Protein AF-A0A0F9MK31-F1 (afdb_monomer)

Secondary structure (DSSP, 8-state):
---EE-TTT--EE---EEETTT--EE-GGG-EEEEEEEEEETTT----EE-SSSS-EETTT----EEEEEEEEEE-TTT--S-EEEHHHHHHHHHHHHHHHHHHHHHHHHHHHHHHHHHHHHHHHHHHHTSSSS-----HHHHHHHHHHHHHHHHHHHHHHHHHHHHHHHH--

Foldseek 3Di:
DFFDQFPQVRDRHDWWKAAPPPGHTGRPVLWDKDKDKAKAAPPPRDSQWDPPDPQIAHPPPRDRHIDIDIDIQTADNPPRHSRMDTPVVVVVVVVVVVVVVVVVVCVVVVVLVVVVVVLVVVVVVQVVCCDDDHNDPPDPPVVVVSVVVVVVSVVVVVVVVVVVVVVVVVVVD

Mean predicted aligned error: 11.86 Å

Nearest PDB structures (foldseek):
  9cpc-assembly1_3T  TM=4.380E-01  e=9.476E+00  Sus scrofa

pLDDT: mean 84.57, std 8.42, range [45.06, 95.88]

Sequence (173 aa):
MSDQVCRFCQRYVKLSYYCEECGTTCCSDCLHEKKVELYTCQECDSKNIDTSSSKKVCNECGNETLVKRTQHLKICPKCGSPKILNIYEKKEDLEREFLELIKKSRLFVNPLREVLGKLLFLRKKIKKAREPPIKCFHYPKMESDILALFKLLIYVQNTLVDKINAHFHQLIL

Solvent-accessible surface area (backbone atoms only — not comparable to full-atom values): 9976 Å² total; per-residue (Å²): 133,80,66,39,69,25,83,83,78,69,42,78,36,67,72,42,34,35,22,75,84,77,72,49,59,32,28,72,86,60,53,38,75,43,82,43,82,41,60,26,27,68,87,76,65,46,67,58,58,45,69,90,50,102,61,54,31,25,75,85,78,68,45,64,58,66,42,82,44,80,43,80,38,53,24,32,73,86,80,63,42,65,58,45,40,48,47,65,60,54,47,54,51,52,52,50,51,50,53,51,51,52,52,54,50,47,67,63,47,49,61,56,53,50,53,52,51,52,53,53,51,49,52,50,52,52,54,58,41,52,40,78,92,66,61,62,74,82,59,73,64,60,54,55,52,51,53,48,50,53,52,51,52,54,50,53,51,53,53,49,54,52,52,51,51,53,53,52,57,61,73,77,107

Radius of gyration: 30.93 Å; Cα contacts (8 Å, |Δi|>4): 190; chains: 1; bounding box: 57×53×76 Å

Organism: NCBI:txid412755

Structure (mmCIF, N/CA/C/O backbone):
data_AF-A0A0F9MK31-F1
#
_entry.id   AF-A0A0F9MK31-F1
#
loop_
_atom_site.group_PDB
_atom_site.id
_atom_site.type_symbol
_atom_site.label_atom_id
_atom_site.label_alt_id
_atom_site.label_comp_id
_atom_site.label_asym_id
_atom_site.label_entity_id
_atom_site.label_seq_id
_atom_site.pdbx_PDB_ins_code
_atom_site.Cartn_x
_atom_site.Cartn_y
_atom_site.Cartn_z
_atom_site.occupancy
_atom_site.B_iso_or_equiv
_atom_site.auth_seq_id
_atom_site.auth_comp_id
_atom_site.auth_asym_id
_atom_site.auth_atom_id
_atom_site.pdbx_PDB_model_num
ATOM 1 N N . MET A 1 1 ? -3.023 21.933 15.400 1.00 53.69 1 MET A N 1
ATOM 2 C CA . MET A 1 1 ? -4.267 21.286 14.929 1.00 53.69 1 MET A CA 1
ATOM 3 C C . MET A 1 1 ? -5.411 22.074 15.521 1.00 53.69 1 MET A C 1
ATOM 5 O O . MET A 1 1 ? -5.377 22.302 16.721 1.00 53.69 1 MET A O 1
ATOM 9 N N . SER A 1 2 ? -6.321 22.567 14.685 1.00 62.88 2 SER A N 1
ATOM 10 C CA . SER A 1 2 ? -7.509 23.291 15.127 1.00 62.88 2 SER A CA 1
ATOM 11 C C . SER A 1 2 ? -8.455 22.340 15.854 1.00 62.88 2 SER A C 1
ATOM 13 O O . SER A 1 2 ? -8.642 21.200 15.422 1.00 62.88 2 SER A O 1
ATOM 15 N N . ASP A 1 3 ? -9.031 22.807 16.955 1.00 78.12 3 ASP A N 1
ATOM 16 C CA . ASP A 1 3 ? -10.126 22.107 17.609 1.00 78.12 3 ASP A CA 1
ATOM 17 C C . ASP A 1 3 ? -11.291 21.948 16.621 1.00 78.12 3 ASP A C 1
ATOM 19 O O . ASP A 1 3 ? -11.513 22.793 15.745 1.00 78.12 3 ASP A O 1
ATOM 23 N N . GLN A 1 4 ? -11.994 20.822 16.718 1.00 84.69 4 GLN A N 1
ATOM 24 C CA . GLN A 1 4 ? -13.141 20.499 15.877 1.00 84.69 4 GLN A CA 1
ATOM 25 C C . GLN A 1 4 ? -14.325 20.117 16.760 1.00 84.69 4 GLN A C 1
ATOM 27 O O . GLN A 1 4 ? -14.170 19.685 17.901 1.00 84.69 4 GLN A O 1
ATOM 32 N N . VAL A 1 5 ? -15.538 20.254 16.232 1.00 88.94 5 VAL A N 1
ATOM 33 C CA . VAL A 1 5 ? -16.729 19.827 16.970 1.00 88.94 5 VAL A CA 1
ATOM 34 C C . VAL A 1 5 ? -16.790 18.300 16.978 1.00 88.94 5 VAL A C 1
ATOM 36 O O . VAL A 1 5 ? -16.938 17.663 15.932 1.00 88.94 5 VAL A O 1
ATOM 39 N N . CYS A 1 6 ? -16.715 17.694 18.162 1.00 91.06 6 CYS A N 1
ATOM 40 C CA . CYS A 1 6 ? -16.994 16.271 18.314 1.00 91.06 6 CYS A CA 1
ATOM 41 C C . CYS A 1 6 ? -18.485 16.018 18.094 1.00 91.06 6 CYS A C 1
ATOM 43 O O . CYS A 1 6 ? -19.327 16.572 18.794 1.00 91.06 6 CYS A O 1
ATOM 45 N N . ARG A 1 7 ? -18.826 15.133 17.152 1.00 88.00 7 ARG A N 1
ATOM 46 C CA . ARG A 1 7 ? -20.228 14.840 16.803 1.00 88.00 7 ARG A CA 1
ATOM 47 C C . ARG A 1 7 ? -21.027 14.175 17.929 1.00 88.00 7 ARG A C 1
ATOM 49 O O . ARG A 1 7 ? -22.249 14.169 17.860 1.00 88.00 7 ARG A O 1
ATOM 56 N N . PHE A 1 8 ? -20.352 13.626 18.939 1.00 91.19 8 PHE A N 1
ATOM 57 C CA . PHE A 1 8 ? -20.985 12.893 20.038 1.00 91.19 8 PHE A CA 1
ATOM 58 C C . PHE A 1 8 ? -21.263 13.776 21.259 1.00 91.19 8 PHE A C 1
ATOM 60 O O . PHE A 1 8 ? -22.367 13.740 21.785 1.00 91.19 8 PHE A O 1
ATOM 67 N N . CYS A 1 9 ? -20.304 14.605 21.691 1.00 92.12 9 CYS A N 1
ATOM 68 C CA . CYS A 1 9 ? -20.510 15.533 22.813 1.00 92.12 9 CYS A CA 1
ATOM 69 C C . CYS A 1 9 ? -20.836 16.969 22.390 1.00 92.12 9 CYS A C 1
ATOM 71 O O . CYS A 1 9 ? -21.094 17.797 23.257 1.00 92.12 9 CYS A O 1
ATOM 73 N N . GLN A 1 10 ? -20.792 17.280 21.089 1.00 91.25 10 GLN A N 1
ATOM 74 C CA . GLN A 1 10 ? -21.028 18.613 20.510 1.00 91.25 10 GLN A CA 1
ATOM 75 C C . GLN A 1 10 ? -20.110 19.719 21.057 1.00 91.25 10 GLN A C 1
ATOM 77 O O . GLN A 1 10 ? -20.375 20.906 20.885 1.00 91.25 10 GLN A O 1
ATOM 82 N N . ARG A 1 11 ? -18.997 19.342 21.695 1.00 91.25 11 ARG A N 1
ATOM 83 C CA . ARG A 1 11 ? -17.995 20.276 22.216 1.00 91.25 11 ARG A CA 1
ATOM 84 C C . ARG A 1 11 ? -16.900 20.516 21.188 1.00 91.25 11 ARG A C 1
ATOM 86 O O . ARG A 1 11 ? -16.575 19.627 20.398 1.00 91.25 11 ARG A O 1
ATOM 93 N N . TYR A 1 12 ? -16.319 21.709 21.242 1.00 90.62 12 TYR A N 1
ATOM 94 C CA . TYR A 1 12 ? -15.118 22.060 20.495 1.00 90.62 12 TYR A CA 1
ATOM 95 C C . TYR A 1 12 ? -13.916 21.423 21.197 1.00 90.62 12 TYR A C 1
ATOM 97 O O . TYR A 1 12 ? -13.536 21.846 22.286 1.00 90.62 12 TYR A O 1
ATOM 105 N N . VAL A 1 13 ? -13.400 20.331 20.636 1.00 91.06 13 VAL A N 1
ATOM 106 C CA . VAL A 1 13 ? -12.355 19.512 21.258 1.00 91.06 13 VAL A CA 1
ATOM 107 C C . VAL A 1 13 ? -11.415 18.936 20.211 1.00 91.06 13 VAL A C 1
ATOM 109 O O . VAL A 1 13 ? -11.733 18.802 19.027 1.00 91.06 13 VAL A O 1
ATOM 112 N N . LYS A 1 14 ? -10.250 18.501 20.672 1.00 89.62 14 LYS A N 1
ATOM 113 C CA . LYS A 1 14 ? -9.337 17.713 19.862 1.00 89.62 14 LYS A CA 1
ATOM 114 C C . LYS A 1 14 ? -9.906 16.310 19.626 1.00 89.62 14 LYS A C 1
ATOM 116 O O . LYS A 1 14 ? -10.149 15.553 20.567 1.00 89.62 14 LYS A O 1
ATOM 121 N N . LEU A 1 15 ? -10.116 15.961 18.360 1.00 91.69 15 LEU A N 1
ATOM 122 C CA . LEU A 1 15 ? -10.482 14.602 17.965 1.00 91.69 15 LEU A CA 1
ATOM 123 C C . LEU A 1 15 ? -9.247 13.706 18.051 1.00 91.69 15 LEU A C 1
ATOM 125 O O . LEU A 1 15 ? -8.183 14.065 17.547 1.00 91.69 15 LEU A O 1
ATOM 129 N N . SER A 1 16 ? -9.401 12.549 18.691 1.00 92.81 16 SER A N 1
ATOM 130 C CA . SER A 1 16 ? -8.282 11.650 19.002 1.00 92.81 16 SER A CA 1
ATOM 131 C C . SER A 1 16 ? -8.412 10.299 18.316 1.00 92.81 16 SER A C 1
ATOM 133 O O . SER A 1 16 ? -7.402 9.646 18.083 1.00 92.81 16 SER A O 1
ATOM 135 N N . TYR A 1 17 ? -9.634 9.876 17.987 1.00 93.88 17 TYR A N 1
ATOM 136 C CA . TYR A 1 17 ? -9.912 8.525 17.515 1.00 93.88 17 TYR A CA 1
ATOM 137 C C . TYR A 1 17 ? -10.669 8.524 16.190 1.00 93.88 17 TYR A C 1
ATOM 139 O O . TYR A 1 17 ? -11.537 9.370 15.970 1.00 93.88 17 TYR A O 1
ATOM 147 N N . TYR A 1 18 ? -10.355 7.551 15.336 1.00 93.75 18 TYR A N 1
ATOM 148 C CA . TYR A 1 18 ? -10.977 7.293 14.040 1.00 93.75 18 TYR A CA 1
ATOM 149 C C . TYR A 1 18 ? -11.422 5.833 13.955 1.00 93.75 18 TYR A C 1
ATOM 151 O O . TYR A 1 18 ? -10.654 4.924 14.268 1.00 93.75 18 TYR A O 1
ATOM 159 N N . CYS A 1 19 ? -12.667 5.606 13.540 1.00 93.88 19 CYS A N 1
ATOM 160 C CA . CYS A 1 19 ? -13.188 4.268 13.294 1.00 93.88 19 CYS A CA 1
ATOM 161 C C . CYS A 1 19 ? -13.025 3.886 11.824 1.00 93.88 19 CYS A C 1
ATOM 163 O O . CYS A 1 19 ? -13.590 4.543 10.951 1.00 93.88 19 CYS A O 1
ATOM 165 N N . GLU A 1 20 ? -12.326 2.785 11.563 1.00 92.81 20 GLU A N 1
ATOM 166 C CA . GLU A 1 20 ? -12.072 2.308 10.200 1.00 92.81 20 GLU A CA 1
ATOM 167 C C . GLU A 1 20 ? -13.321 1.730 9.524 1.00 92.81 20 GLU A C 1
ATOM 169 O O . GLU A 1 20 ? -13.407 1.750 8.303 1.00 92.81 20 GLU A O 1
ATOM 174 N N . GLU A 1 21 ? -14.310 1.253 10.288 1.00 92.50 21 GLU A N 1
ATOM 175 C CA . GLU A 1 21 ? -15.515 0.641 9.706 1.00 92.50 21 GLU A CA 1
ATOM 176 C C . GLU A 1 21 ? -16.577 1.650 9.278 1.00 92.50 21 GLU A C 1
ATOM 178 O O . GLU A 1 21 ? -17.191 1.485 8.230 1.00 92.50 21 GLU A O 1
ATOM 183 N N . CYS A 1 22 ? -16.830 2.687 10.081 1.00 92.44 22 CYS A N 1
ATOM 184 C CA . CYS A 1 22 ? -17.887 3.663 9.786 1.00 92.44 22 CYS A CA 1
ATOM 185 C C . CYS A 1 22 ? -17.370 5.076 9.480 1.00 92.44 22 CYS A C 1
ATOM 187 O O . CYS A 1 22 ? -18.176 5.992 9.292 1.00 92.44 22 CYS A O 1
ATOM 189 N N . GLY A 1 23 ? -16.047 5.268 9.471 1.00 90.62 23 GLY A N 1
ATOM 190 C CA . GLY A 1 23 ? -15.383 6.522 9.113 1.00 90.62 23 GLY A CA 1
ATOM 191 C C . GLY A 1 23 ? -15.589 7.670 10.104 1.00 90.62 23 GLY A C 1
ATOM 192 O O . GLY A 1 23 ? -15.233 8.809 9.811 1.00 90.62 23 GLY A O 1
ATOM 193 N N . THR A 1 24 ? -16.199 7.425 11.268 1.00 92.25 24 THR A N 1
ATOM 194 C CA . THR A 1 24 ? -16.446 8.492 12.245 1.00 92.25 24 THR A CA 1
ATOM 195 C C . THR A 1 24 ? -15.268 8.726 13.166 1.00 92.25 24 THR A C 1
ATOM 197 O O . THR A 1 24 ? -14.593 7.787 13.585 1.00 92.25 24 THR A O 1
ATOM 200 N N . THR A 1 25 ? -15.109 9.981 13.566 1.00 92.81 25 THR A N 1
ATOM 201 C CA . THR A 1 25 ? -14.104 10.429 14.525 1.00 92.81 25 THR A CA 1
ATOM 202 C C . THR A 1 25 ? -14.740 10.857 15.843 1.00 92.81 25 THR A C 1
ATOM 204 O O . THR A 1 25 ? -15.817 11.460 15.847 1.00 92.81 25 THR A O 1
ATOM 207 N N . CYS A 1 26 ? -14.067 10.608 16.964 1.00 93.19 26 CYS A N 1
ATOM 208 C CA . CYS A 1 26 ? -14.506 11.062 18.284 1.00 93.19 26 CYS A CA 1
ATOM 209 C C . CYS A 1 26 ? -13.339 11.584 19.134 1.00 93.19 26 CYS A C 1
ATOM 211 O O . CYS A 1 26 ? -12.164 11.306 18.871 1.00 93.19 26 CYS A O 1
ATOM 213 N N . CYS A 1 27 ? -13.666 12.377 20.155 1.00 93.69 27 CYS A N 1
ATOM 214 C CA . CYS A 1 27 ? -12.712 12.726 21.203 1.00 93.69 27 CYS A CA 1
ATOM 215 C C . CYS A 1 27 ? -12.508 11.551 22.168 1.00 93.69 27 CYS A C 1
ATOM 217 O O . CYS A 1 27 ? -13.236 10.557 22.117 1.00 93.69 27 CYS A O 1
ATOM 219 N N . SER A 1 28 ? -11.518 11.678 23.049 1.00 91.44 28 SER A N 1
ATOM 220 C CA . SER A 1 28 ? -11.214 10.663 24.060 1.00 91.44 28 SER A CA 1
ATOM 221 C C . SER A 1 28 ? -12.380 10.410 25.018 1.00 91.44 28 SER A C 1
ATOM 223 O O . SER A 1 28 ? -12.632 9.262 25.359 1.00 91.44 28 SER A O 1
ATOM 225 N N . ASP A 1 29 ? -13.133 11.450 25.376 1.00 90.81 29 ASP A N 1
ATOM 226 C CA . ASP A 1 29 ? -14.230 11.345 26.350 1.00 90.81 29 ASP A CA 1
ATOM 227 C C . ASP A 1 29 ? -15.462 10.620 25.796 1.00 90.81 29 ASP A C 1
ATOM 229 O O . ASP A 1 29 ? -16.250 10.054 26.545 1.00 90.81 29 ASP A O 1
ATOM 233 N N . CYS A 1 30 ? -15.656 10.648 24.475 1.00 91.62 30 CYS A N 1
ATOM 234 C CA . CYS A 1 30 ? -16.774 9.970 23.815 1.00 91.62 30 CYS A CA 1
ATOM 235 C C . CYS A 1 30 ? -16.432 8.545 23.380 1.00 91.62 30 CYS A C 1
ATOM 237 O O . CYS A 1 30 ? -17.249 7.889 22.735 1.00 91.62 30 CYS A O 1
ATOM 239 N N . LEU A 1 31 ? -15.219 8.080 23.667 1.00 91.56 31 LEU A N 1
ATOM 240 C CA . LEU A 1 31 ? -14.816 6.724 23.359 1.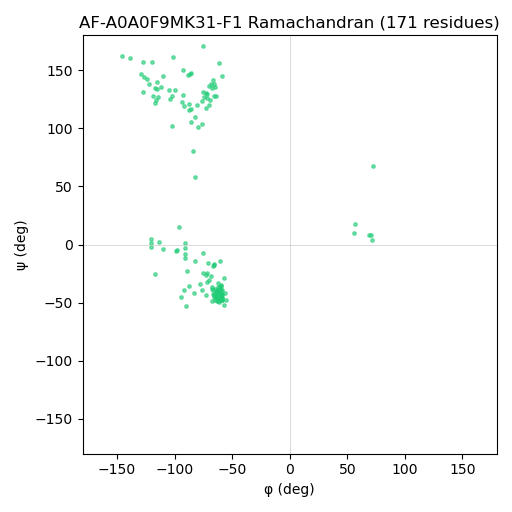00 91.56 31 LEU A CA 1
ATOM 241 C C . LEU A 1 31 ? -15.512 5.758 24.319 1.00 91.56 31 LEU A C 1
ATOM 243 O O . LEU A 1 31 ? -15.485 5.946 25.531 1.00 91.56 31 LEU A O 1
ATOM 247 N N . HIS A 1 32 ? -16.123 4.710 23.778 1.00 91.56 32 HIS A N 1
ATOM 248 C CA . HIS A 1 32 ? -16.708 3.665 24.604 1.00 91.56 32 HIS A CA 1
ATOM 249 C C . HIS A 1 32 ? -15.659 2.593 24.907 1.00 91.56 32 HIS A C 1
ATOM 251 O O . HIS A 1 32 ? -14.824 2.259 24.065 1.00 91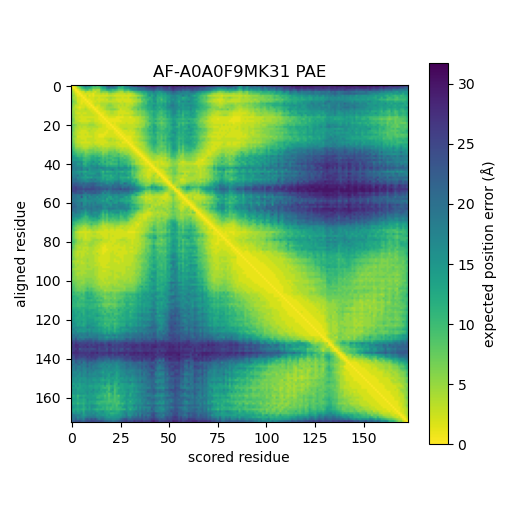.56 32 HIS A O 1
ATOM 257 N N . GLU A 1 33 ? -15.734 2.016 26.102 1.00 88.69 33 GLU A N 1
ATOM 258 C CA . GLU A 1 33 ? -14.914 0.875 26.494 1.00 88.69 33 GLU A CA 1
ATOM 259 C C . GLU A 1 33 ? -15.797 -0.331 26.789 1.00 88.69 33 GLU A C 1
ATOM 261 O O . GLU A 1 33 ? -16.804 -0.238 27.493 1.00 88.69 33 GLU A O 1
ATOM 266 N N . LYS A 1 34 ? -15.397 -1.489 26.273 1.00 86.94 34 LYS A N 1
ATOM 267 C CA . LYS A 1 34 ? -16.019 -2.773 26.568 1.00 86.94 34 LYS A CA 1
ATOM 268 C C . LYS A 1 34 ? -15.012 -3.662 27.277 1.00 86.94 34 LYS A C 1
ATOM 270 O O . LYS A 1 34 ? -13.934 -3.934 26.752 1.00 86.94 34 LYS A O 1
ATOM 275 N N . LYS A 1 35 ? -15.385 -4.151 28.458 1.00 86.81 35 LYS A N 1
ATOM 276 C CA . LYS A 1 35 ? -14.635 -5.203 29.147 1.00 86.81 35 LYS A CA 1
ATOM 277 C C . LYS A 1 35 ? -14.938 -6.532 28.472 1.00 86.81 35 LYS A C 1
ATOM 279 O O . LYS A 1 35 ? -16.100 -6.918 28.356 1.00 86.81 35 LYS A O 1
ATOM 284 N N . VAL A 1 36 ? -13.896 -7.211 28.018 1.00 84.25 36 VAL A N 1
ATOM 285 C CA . VAL A 1 36 ? -13.983 -8.561 27.472 1.00 84.25 36 VAL A CA 1
ATOM 286 C C . VAL A 1 36 ? -13.132 -9.469 28.335 1.00 84.25 36 VAL A C 1
ATOM 288 O O . VAL A 1 36 ? -11.970 -9.185 28.616 1.00 84.25 36 VAL A O 1
ATOM 291 N N . GLU A 1 37 ? -13.742 -10.553 28.785 1.00 84.31 37 GLU A N 1
ATOM 292 C CA . GLU A 1 37 ? -13.062 -11.575 29.559 1.00 84.31 37 GLU A CA 1
ATOM 293 C C . GLU A 1 37 ? -12.450 -12.582 28.589 1.00 84.31 37 GLU A C 1
ATOM 295 O O . GLU A 1 37 ? -13.151 -13.184 27.776 1.00 84.31 37 GLU A O 1
ATOM 300 N N . LEU A 1 38 ? -11.134 -12.739 28.658 1.00 83.81 38 LEU A N 1
ATOM 301 C CA . LEU A 1 38 ? -10.380 -13.678 27.843 1.00 83.81 38 LEU A CA 1
ATOM 302 C C . LEU A 1 38 ? -9.766 -14.737 28.750 1.00 83.81 38 LEU A C 1
ATOM 304 O O . LEU A 1 38 ? -9.269 -14.436 29.836 1.00 83.81 38 LEU A O 1
ATOM 308 N N . TYR A 1 39 ? -9.795 -15.980 28.289 1.00 83.88 39 TYR A N 1
ATOM 309 C CA . TYR A 1 39 ? -9.066 -17.067 28.922 1.00 83.88 39 TYR A CA 1
ATOM 310 C C . TYR A 1 39 ? -7.700 -17.192 28.250 1.00 83.88 39 TYR A C 1
ATOM 312 O O . TYR A 1 39 ? -7.608 -17.247 27.025 1.00 83.88 39 TYR A O 1
ATOM 320 N N . THR A 1 40 ? -6.649 -17.210 29.057 1.00 85.06 40 THR A N 1
ATOM 321 C CA . THR A 1 40 ? -5.263 -17.431 28.629 1.00 85.06 40 THR A CA 1
ATOM 322 C C . THR A 1 40 ? -4.706 -18.630 29.374 1.00 85.06 40 THR A C 1
ATOM 324 O O . THR A 1 40 ? -4.943 -18.761 30.576 1.00 85.06 40 THR A O 1
ATOM 327 N N . CYS A 1 41 ? -3.969 -19.498 28.690 1.00 84.94 41 CYS A N 1
ATOM 328 C CA . CYS A 1 41 ? -3.287 -20.615 29.333 1.00 84.94 41 CYS A CA 1
ATOM 329 C C . CYS A 1 41 ? -2.201 -20.111 30.290 1.00 84.94 41 CYS A C 1
ATOM 331 O O . CYS A 1 41 ? -1.439 -19.220 29.934 1.00 84.94 41 CYS A O 1
ATOM 333 N N . GLN A 1 42 ? -2.117 -20.687 31.489 1.00 84.81 42 GLN A N 1
ATOM 334 C CA . GLN A 1 42 ? -1.140 -20.273 32.497 1.00 84.81 42 GLN A CA 1
ATOM 335 C C . GLN A 1 42 ? 0.306 -20.645 32.128 1.00 84.81 42 GLN A C 1
ATOM 337 O O . GLN A 1 42 ? 1.222 -19.924 32.503 1.00 84.81 42 GLN A O 1
ATOM 342 N N . GLU A 1 43 ? 0.505 -21.737 31.386 1.00 84.19 43 GLU A N 1
ATOM 343 C CA . GLU A 1 43 ? 1.850 -22.242 31.067 1.00 84.19 43 GLU A CA 1
ATOM 344 C C . GLU A 1 43 ? 2.465 -21.627 29.806 1.00 84.19 43 GLU A C 1
ATOM 346 O O . GLU A 1 43 ? 3.674 -21.439 29.737 1.00 84.19 43 GLU A O 1
ATOM 351 N N . CYS A 1 44 ? 1.652 -21.345 28.783 1.00 84.25 44 CYS A N 1
ATOM 352 C CA . CYS A 1 44 ? 2.143 -20.872 27.481 1.00 84.25 44 CYS A CA 1
ATOM 353 C C . CYS A 1 44 ? 1.594 -19.501 27.068 1.00 84.25 44 CYS A C 1
ATOM 355 O O . CYS A 1 44 ? 1.889 -19.039 25.970 1.00 84.25 44 CYS A O 1
ATOM 357 N N . ASP A 1 45 ? 0.763 -18.864 27.905 1.00 81.38 45 ASP A N 1
ATOM 358 C CA . ASP A 1 45 ? 0.086 -17.586 27.627 1.00 81.38 45 ASP A CA 1
ATOM 359 C C . ASP A 1 45 ? -0.772 -17.565 26.338 1.00 81.38 45 ASP A C 1
ATOM 361 O O . ASP A 1 45 ? -1.292 -16.515 25.939 1.00 81.38 45 ASP A O 1
ATOM 365 N N . SER A 1 46 ? -1.003 -18.7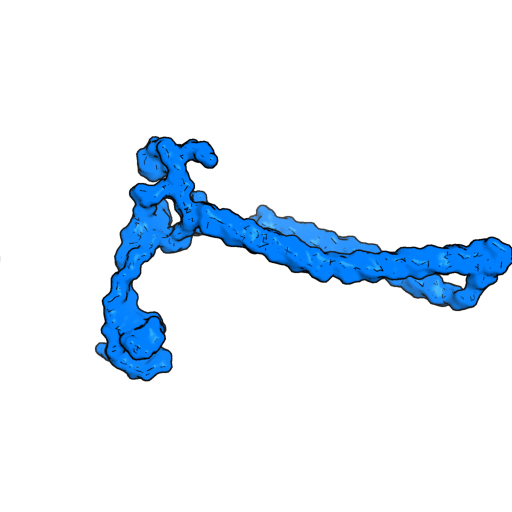23 25.706 1.00 82.62 46 SER A N 1
ATOM 366 C CA . SER A 1 46 ? -1.845 -18.813 24.515 1.00 82.62 46 SER A CA 1
ATOM 367 C C . SER A 1 46 ? -3.306 -18.488 24.831 1.00 82.62 46 SER A C 1
ATOM 369 O O . SER A 1 46 ? -3.859 -18.869 25.868 1.00 82.62 46 SER A O 1
ATOM 371 N N . LYS A 1 47 ? -3.945 -17.782 23.893 1.00 82.06 47 LYS A N 1
ATOM 372 C CA . LYS A 1 47 ? -5.384 -17.462 23.886 1.00 82.06 47 LYS A CA 1
ATOM 373 C C . LYS A 1 47 ? -6.211 -18.513 23.138 1.00 82.06 47 LYS A C 1
ATOM 375 O O . LYS A 1 47 ? -7.431 -18.385 23.061 1.00 82.06 47 LYS A O 1
ATOM 380 N N . ASN A 1 48 ? -5.558 -19.517 22.553 1.00 83.38 48 ASN A N 1
ATOM 381 C CA . ASN A 1 48 ? -6.194 -20.558 21.757 1.00 83.38 48 ASN A CA 1
ATOM 382 C C . ASN A 1 48 ? -6.733 -21.668 22.668 1.00 83.38 48 ASN A C 1
ATOM 384 O O . ASN A 1 48 ? -6.087 -22.693 22.890 1.00 83.38 48 ASN A O 1
ATOM 388 N N . ILE A 1 49 ? -7.901 -21.414 23.254 1.00 82.56 49 ILE A N 1
ATOM 389 C CA . ILE A 1 49 ? -8.539 -22.303 24.224 1.00 82.56 49 ILE A CA 1
ATOM 390 C C . ILE A 1 49 ? -9.697 -23.042 23.559 1.00 82.56 49 ILE A C 1
ATOM 392 O O . ILE A 1 49 ? -10.625 -22.409 23.048 1.00 82.56 49 ILE A O 1
ATOM 396 N N . ASP A 1 50 ? -9.681 -24.372 23.620 1.00 80.69 50 ASP A N 1
ATOM 397 C CA . ASP A 1 50 ? -10.837 -25.179 23.261 1.00 80.69 50 ASP A CA 1
ATOM 398 C C . ASP A 1 50 ? -11.897 -25.093 24.362 1.00 80.69 50 ASP A C 1
ATOM 400 O O . ASP A 1 50 ? -11.635 -25.288 25.551 1.00 80.69 50 ASP A O 1
ATOM 404 N N . THR A 1 51 ? -13.110 -24.751 23.946 1.00 75.62 51 THR A N 1
ATOM 405 C CA . THR A 1 51 ? -14.289 -24.598 24.807 1.00 75.62 51 THR A CA 1
ATOM 406 C C . THR A 1 51 ? -15.425 -25.535 24.40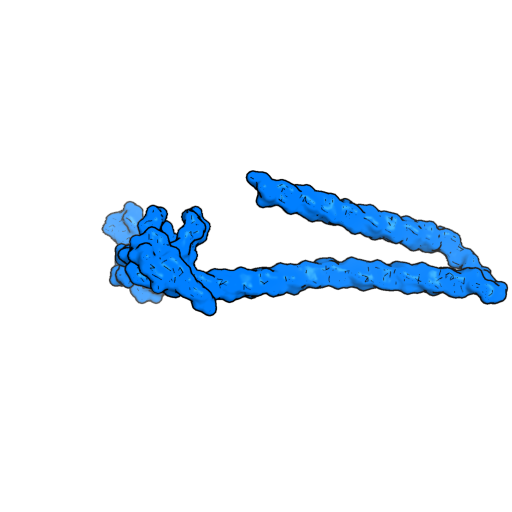2 1.00 75.62 51 THR A C 1
ATOM 408 O O . THR A 1 51 ? -16.507 -25.458 24.978 1.00 75.62 51 THR A O 1
ATOM 411 N N . SER A 1 52 ? -15.191 -26.415 23.421 1.00 72.69 52 SER A N 1
ATOM 412 C CA . SER A 1 52 ? -16.189 -27.344 22.882 1.00 72.69 52 SER A CA 1
ATOM 413 C C . SER A 1 52 ? -16.476 -28.535 23.801 1.00 72.69 52 SER A C 1
ATOM 415 O O . SER A 1 52 ? -17.565 -29.106 23.757 1.00 72.69 52 SER A O 1
ATOM 417 N N . SER A 1 53 ? -15.525 -28.890 24.665 1.00 66.75 53 SER A N 1
ATOM 418 C CA . SER A 1 53 ? -15.637 -29.979 25.633 1.00 66.75 53 SER A CA 1
ATOM 419 C C . SER A 1 53 ? -15.939 -29.456 27.045 1.00 66.75 53 SER A C 1
ATOM 421 O O . SER A 1 53 ? -15.741 -28.284 27.364 1.00 66.75 53 SER A O 1
ATOM 423 N N . SER A 1 54 ? -16.444 -30.327 27.929 1.00 68.06 54 SER A N 1
ATOM 424 C CA . SER A 1 54 ? -16.790 -29.972 29.320 1.00 68.06 54 SER A CA 1
ATOM 425 C C . SER A 1 54 ? -15.596 -29.466 30.142 1.00 68.06 54 SER A C 1
ATOM 427 O O . SER A 1 54 ? -15.779 -28.895 31.217 1.00 68.06 54 SER A O 1
ATOM 429 N N . LYS A 1 55 ? -14.375 -29.675 29.641 1.00 71.94 55 LYS A N 1
ATOM 430 C CA . LYS A 1 55 ? -13.123 -29.169 30.189 1.00 71.94 55 LYS A CA 1
ATOM 431 C C . LYS A 1 55 ? -12.510 -28.186 29.200 1.00 71.94 55 LYS A C 1
ATOM 433 O O . LYS A 1 55 ? -12.321 -28.522 28.040 1.00 71.94 55 LYS A O 1
ATOM 438 N N . LYS A 1 56 ? -12.177 -26.981 29.662 1.00 76.62 56 LYS A N 1
ATOM 439 C CA . LYS A 1 56 ? -11.489 -25.991 28.827 1.00 76.62 56 LYS A CA 1
ATOM 440 C C . LYS A 1 56 ? -9.997 -26.318 28.792 1.00 76.62 56 LYS A C 1
ATOM 442 O O . LYS A 1 56 ? -9.364 -26.328 29.845 1.00 76.62 56 LYS A O 1
ATOM 447 N N . VAL A 1 57 ? -9.451 -26.569 27.607 1.00 83.38 57 VAL A N 1
ATOM 448 C CA . VAL A 1 57 ? -8.062 -27.016 27.414 1.00 83.38 57 VAL A CA 1
ATOM 449 C C . VAL A 1 57 ? -7.341 -26.056 26.471 1.00 83.38 57 VAL A C 1
ATOM 451 O O . VAL A 1 57 ? -7.926 -25.548 25.517 1.00 83.38 57 VAL A O 1
ATOM 454 N N . CYS A 1 58 ? -6.065 -25.776 26.728 1.00 83.50 58 CYS A N 1
ATOM 455 C CA . CYS A 1 58 ? -5.228 -25.041 25.785 1.00 83.50 58 CYS A CA 1
ATOM 456 C C . CYS A 1 58 ? -4.878 -25.911 24.567 1.00 83.50 58 CYS A C 1
ATOM 458 O O . CYS A 1 58 ? -4.284 -26.975 24.727 1.00 83.50 58 CYS A O 1
ATOM 460 N N . ASN A 1 59 ? -5.152 -25.434 23.351 1.00 83.62 59 ASN A N 1
ATOM 461 C CA . ASN A 1 59 ? -4.845 -26.168 22.115 1.00 83.62 59 ASN A CA 1
ATOM 462 C C . ASN A 1 59 ? -3.348 -26.251 21.789 1.00 83.62 59 ASN A C 1
ATOM 464 O O . ASN A 1 59 ? -2.955 -27.051 20.946 1.00 83.62 59 ASN A O 1
ATOM 468 N N . GLU A 1 60 ? -2.512 -25.423 22.418 1.00 83.44 60 GLU A N 1
ATOM 469 C CA . GLU A 1 60 ? -1.071 -25.402 22.138 1.00 83.44 60 GLU A CA 1
ATOM 470 C C . GLU A 1 60 ? -0.267 -26.329 23.049 1.00 83.44 60 GLU A C 1
ATOM 472 O O . GLU A 1 60 ? 0.667 -26.977 22.588 1.00 83.44 60 GLU A O 1
ATOM 477 N N . CYS A 1 61 ? -0.624 -26.415 24.332 1.00 84.00 61 CYS A N 1
ATOM 478 C CA . CYS A 1 61 ? 0.116 -27.222 25.308 1.00 84.00 61 CYS A CA 1
ATOM 479 C C . CYS A 1 61 ? -0.719 -28.324 25.974 1.00 84.00 61 CYS A C 1
ATOM 481 O O . CYS A 1 61 ? -0.193 -29.064 26.800 1.00 84.00 61 CYS A O 1
ATOM 483 N N . GLY A 1 62 ? -2.012 -28.434 25.652 1.00 80.12 62 GLY A N 1
ATOM 484 C CA . GLY A 1 62 ? -2.910 -29.452 26.203 1.00 80.12 62 GLY A CA 1
ATOM 485 C C . GLY A 1 62 ? -3.263 -29.263 27.680 1.00 80.12 62 GLY A C 1
ATOM 486 O O . GLY A 1 62 ? -3.874 -30.149 28.271 1.00 80.12 62 GLY A O 1
ATOM 487 N N . ASN A 1 63 ? -2.879 -28.139 28.294 1.00 82.50 63 ASN A N 1
ATOM 488 C CA . ASN A 1 63 ? -3.056 -27.944 29.728 1.00 82.50 63 ASN A CA 1
ATOM 489 C C . ASN A 1 63 ? -4.444 -27.381 30.086 1.00 82.50 63 ASN A C 1
ATOM 491 O O . ASN A 1 63 ? -5.016 -26.583 29.339 1.00 82.50 63 ASN A O 1
ATOM 495 N N . GLU A 1 64 ? -4.967 -27.780 31.249 1.00 81.12 64 GLU A N 1
ATOM 496 C CA . GLU A 1 64 ? -6.295 -27.390 31.767 1.00 81.12 64 GLU A CA 1
ATOM 497 C C . GLU A 1 64 ? -6.237 -26.120 32.648 1.00 81.12 64 GLU A C 1
ATOM 499 O O . GLU A 1 64 ? -7.265 -25.554 33.023 1.00 81.12 64 GLU A O 1
ATOM 504 N N . THR A 1 65 ? -5.034 -25.638 32.981 1.00 81.62 65 THR A N 1
ATOM 505 C CA . THR A 1 65 ? -4.815 -24.445 33.810 1.00 81.62 65 THR A CA 1
ATOM 506 C C . THR A 1 65 ? -4.982 -23.158 33.001 1.00 81.62 65 THR A C 1
ATOM 508 O O . THR A 1 65 ? -4.098 -22.719 32.257 1.00 81.62 65 THR A O 1
ATOM 511 N N . LEU A 1 66 ? -6.148 -22.527 33.153 1.00 82.81 66 LEU A N 1
ATOM 512 C CA . LEU A 1 66 ? -6.506 -21.286 32.469 1.00 82.81 66 LEU A CA 1
ATOM 513 C C . LEU A 1 66 ? -6.683 -20.135 33.455 1.00 82.81 66 LEU A C 1
ATOM 515 O O . LEU A 1 66 ? -7.413 -20.240 34.440 1.00 82.81 66 LEU A O 1
ATOM 519 N N . VAL A 1 67 ? -6.089 -18.993 33.127 1.00 84.56 67 VAL A N 1
ATOM 520 C CA . VAL A 1 67 ? -6.273 -17.734 33.845 1.00 84.56 67 VAL A CA 1
ATOM 521 C C . VAL A 1 67 ? -7.273 -16.874 33.087 1.00 84.56 67 VAL A C 1
ATOM 523 O O . VAL A 1 67 ? -7.173 -16.685 31.874 1.00 84.56 67 VAL A O 1
ATOM 526 N N . LYS A 1 68 ? -8.238 -16.320 33.816 1.00 83.31 68 LYS A N 1
ATOM 527 C CA . LYS A 1 68 ? -9.185 -15.343 33.285 1.00 83.31 68 LYS A CA 1
ATOM 528 C C . LYS A 1 68 ? -8.565 -13.949 33.378 1.00 83.31 68 LYS A C 1
ATOM 530 O O . LYS A 1 68 ? -8.304 -13.468 34.478 1.00 83.31 68 LYS A O 1
ATOM 535 N N . ARG A 1 69 ? -8.330 -13.296 32.240 1.00 83.31 69 ARG A N 1
ATOM 536 C CA . ARG A 1 69 ? -7.847 -11.911 32.166 1.00 83.31 69 ARG A CA 1
ATOM 537 C C . ARG A 1 69 ? -8.938 -11.007 31.601 1.00 83.31 69 ARG A C 1
ATOM 539 O O . ARG A 1 69 ? -9.581 -11.334 30.605 1.00 83.31 69 ARG A O 1
ATOM 546 N N . THR A 1 70 ? -9.129 -9.850 32.223 1.00 83.25 70 THR A N 1
ATOM 547 C CA . THR A 1 70 ? -10.056 -8.825 31.731 1.00 83.25 70 THR A CA 1
ATOM 548 C C . THR A 1 70 ? -9.299 -7.863 30.828 1.00 83.25 70 THR A C 1
ATOM 550 O O . THR A 1 70 ? -8.364 -7.201 31.273 1.00 83.25 70 THR A O 1
ATOM 553 N N . GLN A 1 71 ? -9.701 -7.770 29.562 1.00 83.94 71 GLN A N 1
ATOM 554 C CA . GLN A 1 71 ? -9.166 -6.802 28.612 1.00 83.94 71 GLN A CA 1
ATOM 555 C C . GLN A 1 71 ? -10.176 -5.676 28.387 1.00 83.94 71 GLN A C 1
ATOM 557 O O . GLN A 1 71 ? -11.360 -5.919 28.157 1.00 83.94 71 GLN A O 1
ATOM 562 N N . HIS A 1 72 ? -9.699 -4.434 28.433 1.00 84.19 72 HIS A N 1
ATOM 563 C CA . HIS A 1 72 ? -10.474 -3.265 28.033 1.00 84.19 72 HIS A CA 1
ATOM 564 C C . HIS A 1 72 ? -10.291 -3.040 26.534 1.00 84.19 72 HIS A C 1
ATOM 566 O O . HIS A 1 72 ? -9.180 -2.782 26.070 1.00 84.19 72 HIS A O 1
ATOM 572 N N . LEU A 1 73 ? -11.373 -3.168 25.771 1.00 87.62 73 LEU A N 1
ATOM 573 C CA . LEU A 1 73 ? -11.393 -2.868 24.347 1.00 87.62 73 LEU A CA 1
ATOM 574 C C . LEU A 1 73 ? -12.045 -1.512 24.117 1.00 87.62 73 LEU A C 1
ATOM 576 O O . LEU A 1 73 ? -13.169 -1.269 24.557 1.00 87.62 73 LEU A O 1
ATOM 580 N N . LYS A 1 74 ? -11.346 -0.655 23.380 1.00 89.75 74 LYS A N 1
ATOM 581 C CA . LYS A 1 74 ? -11.899 0.588 22.850 1.00 89.75 74 LYS A CA 1
ATOM 582 C C . LYS A 1 74 ? -12.872 0.234 21.730 1.00 89.75 74 LYS A C 1
ATOM 584 O O . LYS A 1 74 ? -12.528 -0.546 20.844 1.00 89.75 74 LYS A O 1
ATOM 589 N N . ILE A 1 75 ? -14.080 0.780 21.776 1.00 92.94 75 ILE A N 1
ATOM 590 C CA . ILE A 1 75 ? -15.126 0.529 20.785 1.00 92.94 75 ILE A CA 1
ATOM 591 C C . ILE A 1 75 ? -15.710 1.840 20.264 1.00 92.94 75 ILE A C 1
ATOM 593 O O . ILE A 1 75 ? -15.800 2.848 20.968 1.00 92.94 75 ILE A O 1
ATOM 597 N N . CYS A 1 76 ? -16.105 1.829 18.994 1.00 92.19 76 CYS A N 1
ATOM 598 C CA . CYS A 1 76 ? -16.712 2.980 18.350 1.00 92.19 76 CYS A CA 1
ATOM 599 C C . CYS A 1 76 ? -18.076 3.301 18.987 1.00 92.19 76 CYS A C 1
ATOM 601 O O . CYS A 1 76 ? -18.945 2.426 19.012 1.00 92.19 76 CYS A O 1
ATOM 603 N N . PRO A 1 77 ? -18.328 4.553 19.411 1.00 91.88 77 PRO A N 1
ATOM 604 C CA . PRO A 1 77 ? -19.616 4.943 19.988 1.00 91.88 77 PRO A CA 1
ATOM 605 C C . PRO A 1 77 ? -20.784 4.900 18.987 1.00 91.88 77 PRO A C 1
ATOM 607 O O . PRO A 1 77 ? -21.935 4.859 19.405 1.00 91.88 77 PRO A O 1
ATOM 610 N N . LYS A 1 78 ? -20.514 4.894 17.671 1.00 92.25 78 LYS A N 1
ATOM 611 C CA . LYS A 1 78 ? -21.551 4.835 16.626 1.00 92.25 78 LYS A CA 1
ATOM 612 C C . LYS A 1 78 ? -21.923 3.411 16.213 1.00 92.25 78 LYS A C 1
ATOM 614 O O . LYS A 1 78 ? -23.104 3.095 16.165 1.00 92.25 78 LYS A O 1
ATOM 619 N N . CYS A 1 79 ? -20.944 2.579 15.852 1.00 91.88 79 CYS A N 1
ATOM 620 C CA . CYS A 1 79 ? -21.198 1.235 15.309 1.00 91.88 79 CYS A CA 1
ATOM 621 C C . CYS A 1 79 ? -20.816 0.087 16.255 1.00 91.88 79 CYS A C 1
ATOM 623 O O . CYS A 1 79 ? -21.012 -1.070 15.902 1.00 91.88 79 CYS A O 1
ATOM 625 N N . GLY A 1 80 ? -20.237 0.370 17.428 1.00 89.56 80 GLY A N 1
ATOM 626 C CA . GLY A 1 80 ? -19.785 -0.657 18.377 1.00 89.56 80 GLY A CA 1
ATOM 627 C C . GLY A 1 80 ? -18.542 -1.439 17.937 1.00 89.56 80 GLY A C 1
ATOM 628 O O . GLY A 1 80 ? -18.128 -2.365 18.633 1.00 89.56 80 GLY A O 1
ATOM 629 N N . SER A 1 81 ? -17.937 -1.075 16.803 1.00 91.19 81 SER A N 1
ATOM 630 C CA . SER A 1 81 ? -16.763 -1.755 16.258 1.00 91.19 81 SER A CA 1
ATOM 631 C C . SER A 1 81 ? -15.528 -1.605 17.149 1.00 91.19 81 SER A C 1
ATOM 633 O O . SER A 1 81 ? -15.251 -0.487 17.594 1.00 91.19 81 SER A O 1
ATOM 635 N N . PRO A 1 82 ? -14.727 -2.670 17.346 1.00 90.25 82 PRO A N 1
ATOM 636 C CA . PRO A 1 82 ? -13.421 -2.573 17.993 1.00 90.25 82 PRO A CA 1
ATOM 637 C C . PRO A 1 82 ? -12.342 -1.965 17.079 1.00 90.25 82 PRO A C 1
ATOM 639 O O . PRO A 1 82 ? -11.240 -1.692 17.546 1.00 90.25 82 PRO A O 1
ATOM 642 N N . LYS A 1 83 ? -12.628 -1.731 15.787 1.00 91.38 83 LYS A N 1
ATOM 643 C CA . LYS A 1 83 ? -11.692 -1.111 14.831 1.00 91.38 83 LYS A CA 1
ATOM 644 C C . LYS A 1 83 ? -11.700 0.413 14.952 1.00 91.38 83 LYS A C 1
ATOM 646 O O . LYS A 1 83 ? -12.047 1.137 14.014 1.00 91.38 83 LYS A O 1
ATOM 651 N N . ILE A 1 84 ? -11.395 0.900 16.148 1.00 92.88 84 ILE A N 1
ATOM 652 C CA . ILE A 1 84 ? -11.219 2.320 16.438 1.00 92.88 84 ILE A CA 1
ATOM 653 C C . ILE A 1 84 ? -9.783 2.563 16.895 1.00 92.88 84 ILE A C 1
ATOM 655 O O . ILE A 1 84 ? -9.309 1.970 17.861 1.00 92.88 84 ILE A O 1
ATOM 659 N N . LEU A 1 85 ? -9.083 3.424 16.166 1.00 93.44 85 LEU A N 1
ATOM 660 C CA . LEU A 1 85 ? -7.651 3.664 16.312 1.00 93.44 85 LEU A CA 1
ATOM 661 C C . LEU A 1 85 ? -7.396 5.118 16.674 1.00 93.44 85 LEU A C 1
ATOM 663 O O . LEU A 1 85 ? -8.221 5.993 16.396 1.00 93.44 85 LEU A O 1
ATOM 667 N N . ASN A 1 86 ? -6.246 5.389 17.284 1.00 93.56 86 ASN A N 1
ATOM 668 C CA . ASN A 1 86 ? -5.807 6.760 17.470 1.00 93.56 86 ASN A CA 1
ATOM 669 C C . ASN A 1 86 ? -5.480 7.378 16.099 1.00 93.56 86 ASN A C 1
ATOM 671 O O . ASN A 1 86 ? -4.805 6.765 15.274 1.00 93.56 86 ASN A O 1
ATOM 675 N N . ILE A 1 87 ? -5.947 8.602 15.855 1.00 93.12 87 ILE A N 1
ATOM 676 C CA . ILE A 1 87 ? -5.705 9.324 14.599 1.00 93.12 87 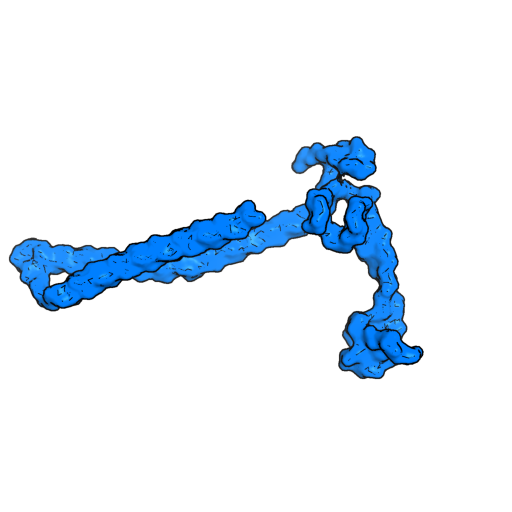ILE A CA 1
ATOM 677 C C . ILE A 1 87 ? -4.204 9.526 14.362 1.00 93.12 87 ILE A C 1
ATOM 679 O O . ILE A 1 87 ? -3.757 9.461 13.221 1.00 93.12 87 ILE A O 1
ATOM 683 N N . TYR A 1 88 ? -3.424 9.758 15.420 1.00 90.62 88 TYR A N 1
ATOM 684 C CA . TYR A 1 88 ? -1.976 9.929 15.318 1.00 90.62 88 TYR A CA 1
ATOM 685 C C . TYR A 1 88 ? -1.276 8.644 14.896 1.00 90.62 88 TYR A C 1
ATOM 687 O O . TYR A 1 88 ? -0.518 8.672 13.935 1.00 90.62 88 TYR A O 1
ATOM 695 N N . GLU A 1 89 ? -1.595 7.527 15.551 1.00 90.12 89 GLU A N 1
ATOM 696 C CA . GLU A 1 89 ? -1.053 6.209 15.198 1.00 90.12 89 GLU A CA 1
ATOM 697 C C . GLU A 1 89 ? -1.406 5.864 13.750 1.00 90.12 89 GLU A C 1
ATOM 699 O O . GLU A 1 89 ? -0.528 5.562 12.947 1.00 90.12 89 GLU A O 1
ATOM 704 N N . LYS A 1 90 ? -2.679 6.041 13.363 1.00 91.88 90 LYS A N 1
ATOM 705 C CA . LYS A 1 90 ? -3.110 5.777 11.988 1.00 91.88 90 LYS A CA 1
ATOM 706 C C . LYS A 1 90 ? -2.383 6.660 10.976 1.00 91.88 90 LYS A C 1
ATOM 708 O O . LYS A 1 90 ? -2.074 6.205 9.878 1.00 91.88 90 LYS A O 1
ATOM 713 N N . LYS A 1 91 ? -2.124 7.922 11.320 1.00 92.44 91 LYS A N 1
ATOM 714 C CA . LYS A 1 91 ? -1.373 8.838 10.463 1.00 92.44 91 LYS A CA 1
ATOM 715 C C . LYS A 1 91 ? 0.074 8.371 10.291 1.00 92.44 91 LYS A C 1
ATOM 717 O O . LYS A 1 91 ? 0.543 8.329 9.159 1.00 92.44 91 LYS A O 1
ATOM 722 N N . GLU A 1 92 ? 0.758 8.018 11.374 1.00 94.06 92 GLU A N 1
ATOM 723 C CA . GLU A 1 92 ? 2.137 7.517 11.321 1.00 94.06 92 GLU A CA 1
ATOM 724 C C . GLU A 1 92 ? 2.244 6.215 10.518 1.00 94.06 92 GLU A C 1
ATOM 726 O O . GLU A 1 92 ? 3.164 6.057 9.711 1.00 94.06 92 GLU A O 1
ATOM 731 N N . ASP A 1 93 ? 1.280 5.309 10.681 1.00 93.69 93 ASP A N 1
ATOM 732 C CA . ASP A 1 93 ? 1.218 4.065 9.915 1.00 93.69 93 ASP A CA 1
ATOM 733 C C . ASP A 1 93 ? 1.028 4.336 8.419 1.00 93.69 93 ASP A C 1
ATOM 735 O O . ASP A 1 93 ? 1.776 3.805 7.597 1.00 93.69 93 ASP A O 1
ATOM 739 N N . LEU A 1 94 ? 0.099 5.227 8.053 1.00 94.25 94 LEU A N 1
ATOM 740 C CA . LEU A 1 94 ? -0.112 5.628 6.658 1.00 94.25 94 LEU A CA 1
ATOM 741 C C . LEU A 1 94 ? 1.127 6.300 6.053 1.00 94.25 94 LEU A C 1
ATOM 743 O O . LEU A 1 94 ? 1.468 6.038 4.900 1.00 94.25 94 LEU A O 1
ATOM 747 N N . GLU A 1 95 ? 1.822 7.149 6.811 1.00 94.62 95 GLU A N 1
ATOM 748 C CA . GLU A 1 95 ? 3.073 7.770 6.365 1.00 94.62 95 GLU A CA 1
ATOM 749 C C . GLU A 1 95 ? 4.158 6.715 6.112 1.00 94.62 95 GLU A C 1
ATOM 751 O O . GLU A 1 95 ? 4.842 6.757 5.084 1.00 94.62 95 GLU A O 1
ATOM 756 N N . ARG A 1 96 ? 4.287 5.726 7.001 1.00 95.88 96 ARG A N 1
ATOM 757 C CA . ARG A 1 96 ? 5.229 4.614 6.838 1.00 95.88 96 ARG A CA 1
ATOM 758 C C . ARG A 1 96 ? 4.899 3.764 5.614 1.00 95.88 96 ARG A C 1
ATOM 760 O O . ARG A 1 96 ? 5.791 3.479 4.814 1.00 95.88 96 ARG A O 1
ATOM 767 N N . GLU A 1 97 ? 3.638 3.376 5.452 1.00 95.56 97 GLU A N 1
ATOM 768 C CA . GLU A 1 97 ? 3.166 2.607 4.296 1.00 95.56 97 GLU A CA 1
ATOM 769 C C . GLU A 1 97 ? 3.424 3.358 2.988 1.00 95.56 97 GLU A C 1
ATOM 771 O O . GLU A 1 97 ? 3.932 2.782 2.023 1.00 95.56 97 GLU A O 1
ATOM 776 N N . PHE A 1 98 ? 3.154 4.663 2.968 1.00 93.69 98 PHE A N 1
ATOM 777 C CA . PHE A 1 98 ? 3.406 5.512 1.812 1.00 93.69 98 PHE A CA 1
ATOM 778 C C . PHE A 1 98 ? 4.897 5.576 1.449 1.00 93.69 98 PHE A C 1
ATOM 780 O O . PHE A 1 98 ? 5.259 5.428 0.278 1.00 93.69 98 PHE A O 1
ATOM 787 N N . LEU A 1 99 ? 5.785 5.734 2.433 1.00 94.00 99 LEU A N 1
ATOM 788 C CA . LEU A 1 99 ? 7.233 5.725 2.200 1.00 94.00 99 LEU A CA 1
ATOM 789 C C . LEU A 1 99 ? 7.724 4.378 1.654 1.00 94.00 99 LEU A C 1
ATOM 791 O O . LEU A 1 99 ? 8.534 4.347 0.720 1.00 94.00 99 LEU A O 1
ATOM 795 N N . GLU A 1 100 ? 7.210 3.267 2.177 1.00 95.06 100 GLU A N 1
ATOM 796 C CA . GLU A 1 100 ? 7.530 1.932 1.669 1.00 95.06 100 GLU A CA 1
ATOM 797 C C . GLU A 1 100 ? 7.021 1.721 0.237 1.00 95.06 100 GLU A C 1
ATOM 799 O O . GLU A 1 100 ? 7.736 1.159 -0.598 1.00 95.06 100 GLU A O 1
ATOM 804 N N . LEU A 1 101 ? 5.838 2.238 -0.104 1.00 94.56 101 LEU A N 1
ATOM 805 C CA . LEU A 1 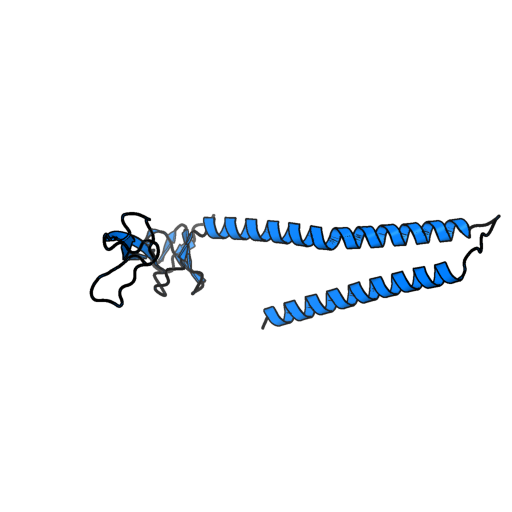101 ? 5.332 2.235 -1.479 1.00 94.56 101 LEU A CA 1
ATOM 806 C C . LEU A 1 101 ? 6.239 3.030 -2.425 1.00 94.56 101 LEU A C 1
ATOM 808 O O . LEU A 1 101 ? 6.568 2.542 -3.512 1.00 94.56 101 LEU A O 1
ATOM 812 N N . ILE A 1 102 ? 6.708 4.214 -2.018 1.00 89.69 102 ILE A N 1
ATOM 813 C CA . ILE A 1 102 ? 7.664 5.007 -2.808 1.00 89.69 102 ILE A CA 1
ATOM 814 C C . ILE A 1 102 ? 8.953 4.214 -3.028 1.00 89.69 102 ILE A C 1
ATOM 816 O O . ILE A 1 102 ? 9.470 4.158 -4.148 1.00 89.69 102 ILE A O 1
ATOM 820 N N . LYS A 1 103 ? 9.483 3.587 -1.976 1.00 92.56 103 LYS A N 1
ATOM 821 C CA . LYS A 1 103 ? 10.718 2.801 -2.042 1.00 92.56 103 LYS A CA 1
ATOM 822 C C . LYS A 1 103 ? 10.578 1.625 -3.008 1.00 92.56 103 LYS A C 1
ATOM 824 O O . LYS A 1 103 ? 11.411 1.478 -3.902 1.00 92.56 103 LYS A O 1
ATOM 829 N N . LYS A 1 104 ? 9.507 0.838 -2.886 1.00 92.69 104 LYS A N 1
ATOM 830 C CA . LYS A 1 104 ? 9.205 -0.285 -3.790 1.00 92.69 104 LYS A CA 1
ATOM 831 C C . LYS A 1 104 ? 9.040 0.181 -5.235 1.00 92.69 104 LYS A C 1
ATOM 833 O O . LYS A 1 104 ? 9.609 -0.423 -6.140 1.00 92.69 104 LYS A O 1
ATOM 838 N N . SER A 1 105 ? 8.358 1.305 -5.448 1.00 88.75 105 SER A N 1
ATOM 839 C CA . SER A 1 105 ? 8.194 1.898 -6.781 1.00 88.75 105 SER A CA 1
ATOM 840 C C . SER A 1 105 ? 9.536 2.297 -7.398 1.00 88.75 105 SER A C 1
ATOM 842 O O . SER A 1 105 ? 9.796 2.009 -8.564 1.00 88.75 105 SER A O 1
ATOM 844 N N . ARG A 1 106 ? 10.444 2.899 -6.619 1.00 85.56 106 ARG A N 1
ATOM 845 C CA . ARG A 1 106 ? 11.800 3.230 -7.093 1.00 85.56 106 ARG A CA 1
ATOM 846 C C . ARG A 1 106 ? 12.602 1.982 -7.455 1.00 85.56 106 ARG A C 1
ATOM 848 O O . ARG A 1 106 ? 13.255 1.978 -8.495 1.00 85.56 106 ARG A O 1
ATOM 855 N N . LEU A 1 107 ? 12.534 0.930 -6.636 1.00 89.19 107 LEU A N 1
ATOM 856 C CA . LEU A 1 107 ? 13.200 -0.348 -6.917 1.00 89.19 107 LEU A CA 1
ATOM 857 C C . LEU A 1 107 ? 12.712 -0.977 -8.227 1.00 89.19 107 LEU A C 1
ATOM 859 O O . LEU A 1 107 ? 13.509 -1.565 -8.949 1.00 89.19 107 LEU A O 1
ATOM 863 N N . PHE A 1 108 ? 11.435 -0.804 -8.560 1.00 86.44 108 PHE A N 1
ATOM 864 C CA . PHE A 1 108 ? 10.876 -1.251 -9.832 1.00 86.44 108 PHE A CA 1
ATOM 865 C C . PHE A 1 108 ? 11.325 -0.386 -11.027 1.00 86.44 108 PHE A C 1
ATOM 867 O O . PHE A 1 108 ? 11.681 -0.912 -12.080 1.00 86.44 108 PHE A O 1
ATOM 874 N N . VAL A 1 109 ? 11.341 0.943 -10.880 1.00 85.38 109 VAL A N 1
ATOM 875 C CA . VAL A 1 109 ? 11.624 1.877 -11.989 1.00 85.38 109 VAL A CA 1
ATOM 876 C C . VAL A 1 109 ? 13.119 1.984 -12.319 1.00 85.38 109 VAL A C 1
ATOM 878 O O . VAL A 1 109 ? 13.482 2.156 -13.485 1.00 85.38 109 VAL A O 1
ATOM 881 N N . ASN A 1 110 ? 14.004 1.885 -11.324 1.00 85.81 110 ASN A N 1
ATOM 882 C CA . ASN A 1 110 ? 15.443 2.101 -11.515 1.00 85.81 110 ASN A CA 1
ATOM 883 C C . ASN A 1 110 ? 16.079 1.154 -12.555 1.00 85.81 110 ASN A C 1
ATOM 885 O O . ASN A 1 110 ? 16.739 1.665 -13.464 1.00 85.81 110 ASN A O 1
ATOM 889 N N . PRO A 1 111 ? 15.844 -0.173 -12.525 1.00 87.81 111 PRO A N 1
ATOM 890 C CA . PRO A 1 111 ? 16.388 -1.080 -13.537 1.00 87.81 111 PRO A CA 1
ATOM 891 C C . PRO A 1 111 ? 15.937 -0.730 -14.961 1.00 87.81 111 PRO A C 1
ATOM 893 O O . PRO A 1 111 ? 16.734 -0.764 -15.898 1.00 87.81 111 PRO A O 1
ATOM 896 N N . LEU A 1 112 ? 14.673 -0.325 -15.135 1.00 83.88 112 LEU A N 1
ATOM 897 C CA . LEU A 1 112 ? 14.142 0.085 -16.439 1.00 83.88 112 LEU A CA 1
ATOM 898 C C . LEU A 1 112 ? 14.849 1.343 -16.956 1.00 83.88 112 LEU A C 1
ATOM 900 O O . LEU A 1 112 ? 15.222 1.423 -18.130 1.00 83.88 112 LEU A O 1
ATOM 904 N N . ARG A 1 113 ? 15.092 2.309 -16.064 1.00 85.06 113 ARG A N 1
ATOM 905 C CA . ARG A 1 113 ? 15.839 3.530 -16.382 1.00 85.06 113 ARG A CA 1
ATOM 906 C C . ARG A 1 113 ? 17.283 3.223 -16.781 1.00 85.06 113 ARG A C 1
ATOM 908 O O . ARG A 1 113 ? 17.788 3.831 -17.725 1.00 85.06 113 ARG A O 1
ATOM 915 N N . GLU A 1 114 ? 17.940 2.284 -16.107 1.00 87.00 114 GLU A N 1
ATOM 916 C CA . GLU A 1 114 ? 19.298 1.853 -16.454 1.00 87.00 114 GLU A CA 1
ATOM 917 C C . GLU A 1 114 ? 19.364 1.189 -17.832 1.00 87.00 114 GLU A C 1
ATOM 919 O O . GLU A 1 114 ? 20.248 1.515 -18.629 1.00 87.00 114 GLU A O 1
ATOM 924 N N . VAL A 1 115 ? 18.420 0.295 -18.143 1.00 85.94 115 VAL A N 1
ATOM 925 C CA . VAL A 1 115 ? 18.328 -0.355 -19.461 1.00 85.94 115 VAL A CA 1
ATOM 926 C C . VAL A 1 115 ? 18.144 0.689 -20.560 1.00 85.94 115 VAL A C 1
ATOM 928 O O . VAL A 1 115 ? 18.888 0.684 -21.544 1.00 85.94 115 VAL A O 1
ATOM 931 N N . LEU A 1 116 ? 17.220 1.635 -20.372 1.00 85.19 116 LEU A N 1
ATOM 932 C CA . LEU A 1 116 ? 17.014 2.734 -21.314 1.00 85.19 116 LEU A CA 1
ATOM 933 C C . LEU A 1 116 ? 18.288 3.577 -21.485 1.00 85.19 116 LEU A C 1
ATOM 935 O O . LEU A 1 116 ? 18.668 3.900 -22.610 1.00 85.19 116 LEU A O 1
ATOM 939 N N . GLY A 1 117 ? 18.986 3.890 -20.391 1.00 84.44 117 GLY A N 1
ATOM 940 C CA . GLY A 1 117 ? 20.257 4.614 -20.422 1.00 84.44 117 GLY A CA 1
ATOM 941 C C . GLY A 1 117 ? 21.331 3.895 -21.245 1.00 84.44 117 GLY A C 1
ATOM 942 O O . GLY A 1 117 ? 21.965 4.509 -22.108 1.00 84.44 117 GLY A O 1
ATOM 943 N N . LYS A 1 118 ? 21.496 2.580 -21.047 1.00 85.75 118 LYS A N 1
ATOM 944 C CA . LYS A 1 118 ? 22.437 1.748 -21.819 1.00 85.75 118 LYS A CA 1
ATOM 945 C C . LYS A 1 118 ? 22.078 1.717 -23.306 1.00 85.75 118 LYS A C 1
ATOM 947 O O . LYS A 1 118 ? 22.962 1.879 -24.148 1.00 85.75 118 LYS A O 1
ATOM 952 N N . LEU A 1 119 ? 20.795 1.580 -23.641 1.00 84.31 119 LEU A N 1
ATOM 953 C CA . LEU A 1 119 ? 20.317 1.607 -25.028 1.00 84.31 119 LEU A CA 1
ATOM 954 C C . LEU A 1 119 ? 20.579 2.960 -25.704 1.00 84.31 119 LEU A C 1
ATOM 956 O O . LEU A 1 119 ? 21.070 3.009 -26.834 1.00 84.31 119 LEU A O 1
ATOM 960 N N . LEU A 1 120 ? 20.309 4.072 -25.014 1.00 84.62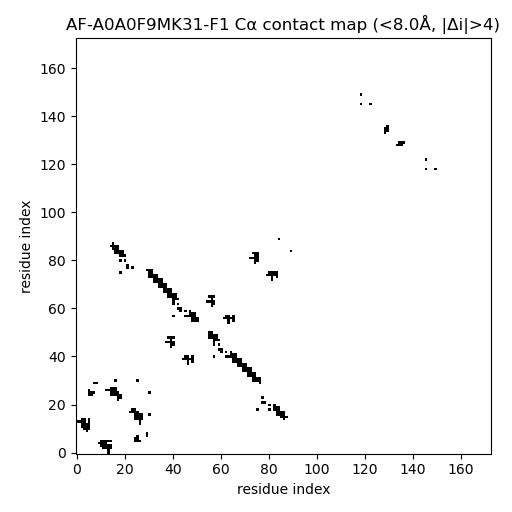 120 LEU A N 1
ATOM 961 C CA . LEU A 1 120 ? 20.592 5.418 -25.521 1.00 84.62 120 LEU A CA 1
ATOM 962 C C . LEU A 1 120 ? 22.094 5.640 -25.740 1.00 84.62 120 LEU A C 1
ATOM 964 O O . LEU A 1 120 ? 22.495 6.234 -26.745 1.00 84.62 120 LEU A O 1
ATOM 968 N N . PHE A 1 121 ? 22.933 5.125 -24.843 1.00 84.94 121 PHE A N 1
ATOM 969 C CA . PHE A 1 121 ? 24.383 5.178 -24.988 1.00 84.94 121 PHE A CA 1
ATOM 970 C C . PHE A 1 121 ? 24.884 4.371 -26.194 1.00 84.94 121 PHE A C 1
ATOM 972 O O . PHE A 1 121 ? 25.695 4.877 -26.973 1.00 84.94 121 PHE A O 1
ATOM 979 N N . LEU A 1 122 ? 24.364 3.158 -26.404 1.00 82.94 122 LEU A N 1
ATOM 980 C CA . LEU A 1 122 ? 24.668 2.345 -27.588 1.00 82.94 122 LEU A CA 1
ATOM 981 C C . LEU A 1 122 ? 24.263 3.065 -28.876 1.00 82.94 122 LEU A C 1
ATOM 983 O O . LEU A 1 122 ? 25.067 3.171 -29.802 1.00 82.94 122 LEU A O 1
ATOM 987 N N . ARG A 1 123 ? 23.067 3.667 -28.905 1.00 83.12 123 ARG A N 1
ATOM 988 C CA . ARG A 1 123 ? 22.613 4.494 -30.032 1.00 83.12 123 ARG A CA 1
ATOM 989 C C . ARG A 1 123 ? 23.584 5.640 -30.327 1.00 83.12 123 ARG A C 1
ATOM 991 O O . ARG A 1 123 ? 23.872 5.908 -31.491 1.00 83.12 123 ARG A O 1
ATOM 998 N N . LYS A 1 124 ? 24.108 6.314 -29.296 1.00 84.19 124 LYS A N 1
ATOM 999 C CA . LYS A 1 124 ? 25.099 7.392 -29.456 1.00 84.19 124 LYS A CA 1
ATOM 1000 C C . LYS A 1 124 ? 26.423 6.871 -30.021 1.00 84.19 124 LYS A C 1
ATOM 1002 O O . LYS A 1 124 ? 26.968 7.492 -30.929 1.00 84.19 124 LYS A O 1
ATOM 1007 N N . LYS A 1 125 ? 26.921 5.732 -29.527 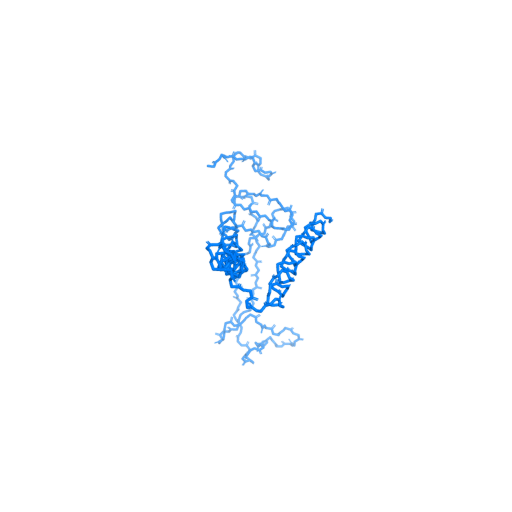1.00 80.88 125 LYS A N 1
ATOM 1008 C CA . LYS A 1 125 ? 28.140 5.087 -30.046 1.00 80.88 125 LYS A CA 1
ATOM 1009 C C . LYS A 1 125 ? 28.011 4.721 -31.524 1.00 80.88 125 LYS A C 1
ATOM 1011 O O . LYS A 1 125 ? 28.929 4.999 -32.285 1.00 80.88 125 LYS A O 1
ATOM 1016 N N . ILE A 1 126 ? 26.866 4.174 -31.928 1.00 79.81 126 ILE A N 1
ATOM 1017 C CA . ILE A 1 126 ? 26.585 3.832 -33.330 1.00 79.81 126 ILE A CA 1
ATOM 1018 C C . ILE A 1 126 ? 26.559 5.082 -34.204 1.00 79.81 126 ILE A C 1
ATOM 1020 O O . ILE A 1 126 ? 27.195 5.101 -35.252 1.00 79.81 126 ILE A O 1
ATOM 1024 N N . LYS A 1 127 ? 25.881 6.151 -33.761 1.00 81.19 127 LYS A N 1
ATOM 1025 C CA . LYS A 1 127 ? 25.899 7.432 -34.483 1.00 81.19 127 LYS A CA 1
ATOM 1026 C C . LYS A 1 127 ? 27.328 7.932 -34.696 1.00 81.19 127 LYS A C 1
ATOM 1028 O O . LYS A 1 127 ? 27.678 8.238 -35.826 1.00 81.19 127 LYS A O 1
ATOM 1033 N N . LYS A 1 128 ? 28.156 7.917 -33.645 1.00 80.88 128 LYS A N 1
ATOM 1034 C CA . LYS A 1 128 ? 29.564 8.334 -33.716 1.00 80.88 128 LYS A CA 1
ATOM 1035 C C . LYS A 1 128 ? 30.399 7.457 -34.656 1.00 80.88 128 LYS A C 1
ATOM 1037 O O . LYS A 1 128 ? 31.203 7.975 -35.412 1.00 80.88 128 LYS A O 1
ATOM 1042 N N . ALA A 1 129 ? 30.198 6.139 -34.654 1.00 76.06 129 ALA A N 1
ATOM 1043 C CA . ALA A 1 129 ? 30.899 5.224 -35.565 1.00 76.06 129 ALA A CA 1
ATOM 1044 C C . ALA A 1 129 ? 30.535 5.435 -37.051 1.00 76.06 129 ALA A C 1
ATOM 1046 O O . ALA A 1 129 ? 31.254 4.982 -37.942 1.00 76.06 129 ALA A O 1
ATOM 1047 N N . ARG A 1 130 ? 29.415 6.117 -37.315 1.00 76.75 130 ARG A N 1
ATOM 1048 C CA . ARG A 1 130 ? 28.944 6.497 -38.651 1.00 76.75 130 ARG A CA 1
ATOM 1049 C C . ARG A 1 130 ? 29.303 7.927 -39.044 1.00 76.75 130 ARG A C 1
ATOM 1051 O O . ARG A 1 130 ? 29.002 8.325 -40.172 1.00 76.75 130 ARG A O 1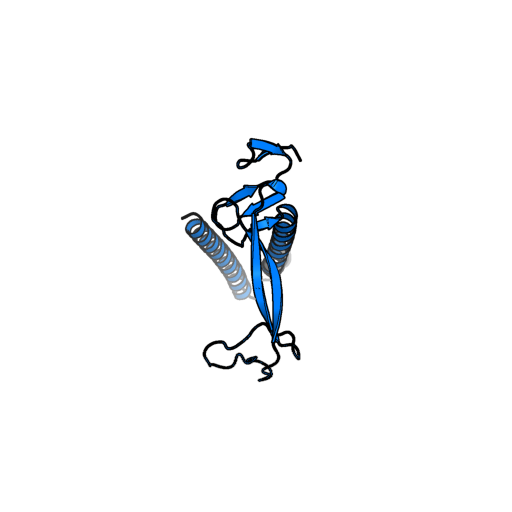
ATOM 1058 N N . GLU A 1 131 ? 29.895 8.704 -38.140 1.00 80.81 131 GLU A N 1
ATOM 1059 C CA . GLU A 1 131 ? 30.332 10.060 -38.453 1.00 80.81 131 GLU A CA 1
ATOM 1060 C C . GLU A 1 131 ? 31.535 10.007 -39.417 1.00 80.81 131 GLU A C 1
ATOM 1062 O O . GLU A 1 131 ? 32.427 9.173 -39.257 1.00 80.81 131 GLU A O 1
ATOM 1067 N N . PRO A 1 132 ? 31.564 10.854 -40.460 1.00 80.75 132 PRO A N 1
ATOM 1068 C CA . PRO A 1 132 ? 32.718 10.963 -41.352 1.00 80.75 132 PRO A CA 1
ATOM 1069 C C . PRO A 1 132 ? 33.977 11.424 -40.583 1.00 80.75 132 PRO A C 1
ATOM 1071 O O . PRO A 1 132 ? 33.846 12.084 -39.552 1.00 80.75 132 PRO A O 1
ATOM 1074 N N . PRO A 1 133 ? 35.200 11.131 -41.074 1.00 68.62 133 PRO A N 1
ATOM 1075 C CA . PRO A 1 133 ? 35.519 10.651 -42.426 1.00 68.62 133 PRO A CA 1
ATOM 1076 C C . PRO A 1 133 ? 35.509 9.123 -42.609 1.00 68.62 133 PRO A C 1
ATOM 1078 O O . PRO A 1 133 ? 35.305 8.663 -43.729 1.00 68.62 133 PRO A O 1
ATOM 1081 N N . ILE A 1 134 ? 35.672 8.330 -41.545 1.00 66.12 134 ILE A N 1
ATOM 1082 C CA . ILE A 1 134 ? 35.696 6.858 -41.621 1.00 66.12 134 ILE A CA 1
ATOM 1083 C C . ILE A 1 134 ? 34.345 6.318 -41.148 1.00 66.12 134 ILE A C 1
ATOM 1085 O O . ILE A 1 134 ? 34.072 6.253 -39.953 1.00 66.12 134 ILE A O 1
ATOM 1089 N N . LYS A 1 135 ? 33.494 5.925 -42.099 1.00 69.12 135 LYS A N 1
ATOM 1090 C CA . LYS A 1 135 ? 32.178 5.339 -41.817 1.00 69.12 135 LYS A CA 1
ATOM 1091 C C . LYS A 1 135 ? 32.322 3.833 -41.609 1.00 69.12 135 LYS A C 1
ATOM 1093 O O . LYS A 1 135 ? 32.493 3.085 -42.570 1.00 69.12 135 LYS A O 1
ATOM 1098 N N . CYS A 1 136 ? 32.234 3.374 -40.366 1.00 67.75 136 CYS A N 1
ATOM 1099 C CA . CYS A 1 136 ? 32.245 1.946 -40.061 1.00 67.75 136 CYS A CA 1
ATOM 1100 C C . CYS A 1 136 ? 30.836 1.359 -40.251 1.00 67.75 136 CYS A C 1
ATOM 1102 O O . CYS A 1 136 ? 29.938 1.620 -39.455 1.00 67.75 136 CYS A O 1
ATOM 1104 N N . PHE A 1 137 ? 30.643 0.542 -41.290 1.00 68.38 137 PHE A N 1
ATOM 1105 C CA . PHE A 1 137 ? 29.364 -0.123 -41.604 1.00 68.38 137 PHE A CA 1
ATOM 1106 C C . PHE A 1 137 ? 29.266 -1.563 -41.075 1.00 68.38 137 PHE A C 1
ATOM 1108 O O . PHE A 1 137 ? 28.419 -2.339 -41.519 1.00 68.38 137 PHE A O 1
ATOM 1115 N N . HIS A 1 138 ? 30.150 -1.958 -40.158 1.00 62.91 138 HIS A N 1
ATOM 1116 C CA . HIS A 1 138 ? 30.168 -3.327 -39.658 1.00 62.91 138 HIS A CA 1
ATOM 1117 C C . HIS A 1 138 ? 28.863 -3.649 -38.906 1.00 62.91 138 HIS A C 1
ATOM 1119 O O . HIS A 1 138 ? 28.476 -2.934 -37.986 1.00 62.91 138 HIS A O 1
ATOM 1125 N N . TYR A 1 139 ? 28.227 -4.757 -39.306 1.00 61.09 139 TYR A N 1
ATOM 1126 C CA . TYR A 1 139 ? 27.009 -5.352 -38.731 1.00 61.09 139 TYR A CA 1
ATOM 1127 C C . TYR A 1 139 ? 25.681 -4.603 -38.989 1.00 61.09 139 TYR A C 1
ATOM 1129 O O . TYR A 1 139 ? 25.022 -4.167 -38.046 1.00 61.09 139 TYR A O 1
ATOM 1137 N N . PRO A 1 140 ? 25.188 -4.553 -40.245 1.00 65.69 140 PRO A N 1
ATOM 1138 C CA . PRO A 1 140 ? 23.897 -3.937 -40.589 1.00 65.69 140 PRO A CA 1
ATOM 1139 C C . PRO A 1 140 ? 22.687 -4.525 -39.834 1.00 65.69 140 PRO A C 1
ATOM 1141 O O . PRO A 1 140 ? 21.732 -3.802 -39.564 1.00 65.69 140 PRO A O 1
ATOM 1144 N N . LYS A 1 141 ? 22.738 -5.808 -39.438 1.00 68.25 141 LYS A N 1
ATOM 1145 C CA . LYS A 1 141 ? 21.681 -6.457 -38.635 1.00 68.25 141 LYS A CA 1
ATOM 1146 C C . LYS A 1 141 ? 21.640 -5.974 -37.177 1.00 68.25 141 LYS A C 1
ATOM 1148 O O . LYS A 1 141 ? 20.568 -5.845 -36.602 1.00 68.25 141 LYS A O 1
ATOM 1153 N N . MET A 1 142 ? 22.786 -5.614 -36.598 1.00 70.75 142 MET A N 1
ATOM 1154 C CA . MET A 1 142 ? 22.859 -5.165 -35.201 1.00 70.75 142 MET A CA 1
ATOM 1155 C C . MET A 1 142 ? 22.051 -3.882 -34.973 1.00 70.75 142 MET A C 1
ATOM 1157 O O . MET A 1 142 ? 21.464 -3.673 -33.914 1.00 70.75 142 MET A O 1
ATOM 1161 N N . GLU A 1 143 ? 21.988 -3.012 -35.976 1.00 72.25 143 GLU A N 1
ATOM 1162 C CA . GLU A 1 143 ? 21.221 -1.778 -35.873 1.00 72.25 143 GLU A CA 1
ATOM 1163 C C . GLU A 1 143 ? 19.723 -1.983 -36.001 1.00 72.25 143 GLU A C 1
ATOM 1165 O O . GLU A 1 143 ? 18.969 -1.344 -35.265 1.00 72.25 143 GLU A O 1
ATOM 1170 N N . SER A 1 144 ? 19.286 -2.873 -36.898 1.00 76.69 144 SER A N 1
ATOM 1171 C CA . SER A 1 144 ? 17.879 -3.262 -36.953 1.00 76.69 144 SER A CA 1
ATOM 1172 C C . SER A 1 144 ? 17.446 -3.903 -35.639 1.00 76.69 144 SER A C 1
ATOM 1174 O O . SER A 1 144 ? 16.366 -3.580 -35.149 1.00 76.69 144 SER A O 1
ATOM 1176 N N . ASP A 1 145 ? 18.313 -4.709 -35.022 1.00 78.31 145 ASP A N 1
ATOM 1177 C CA . ASP A 1 145 ? 18.048 -5.360 -33.737 1.00 78.31 145 ASP A CA 1
ATOM 1178 C C . ASP A 1 145 ? 17.954 -4.334 -32.598 1.00 78.31 145 ASP A C 1
ATOM 1180 O O . ASP A 1 145 ? 17.026 -4.372 -31.792 1.00 78.31 145 ASP A O 1
ATOM 1184 N N . ILE A 1 146 ? 18.848 -3.340 -32.560 1.00 78.75 146 ILE A N 1
ATOM 1185 C CA . ILE A 1 146 ? 18.778 -2.242 -31.581 1.00 78.75 146 ILE A CA 1
ATOM 1186 C C . ILE A 1 146 ? 17.509 -1.413 -31.775 1.00 78.75 146 ILE A C 1
ATOM 1188 O O . ILE A 1 146 ? 16.853 -1.039 -30.803 1.00 78.75 146 ILE A O 1
ATOM 1192 N N . LEU A 1 147 ? 17.129 -1.129 -33.019 1.00 81.12 147 LEU A N 1
ATOM 1193 C CA . LEU A 1 147 ? 15.917 -0.375 -33.321 1.00 81.12 147 LEU A CA 1
ATOM 1194 C C . LEU A 1 147 ? 14.657 -1.175 -32.943 1.00 81.12 147 LEU A C 1
ATOM 1196 O O . LEU A 1 147 ? 13.707 -0.598 -32.410 1.00 81.12 147 LEU A O 1
ATOM 1200 N N . ALA A 1 148 ? 14.670 -2.497 -33.134 1.00 83.06 148 ALA A N 1
ATOM 1201 C CA . ALA A 1 148 ? 13.629 -3.403 -32.655 1.00 83.06 148 ALA A CA 1
ATOM 1202 C C . ALA A 1 148 ? 13.537 -3.407 -31.121 1.00 83.06 148 ALA A C 1
ATOM 1204 O O . ALA A 1 148 ? 12.438 -3.281 -30.584 1.00 83.06 148 ALA A O 1
ATOM 1205 N N . LEU A 1 149 ? 14.670 -3.437 -30.409 1.00 84.56 149 LEU A N 1
ATOM 1206 C CA . LEU A 1 149 ? 14.704 -3.327 -28.946 1.00 84.56 149 LEU A CA 1
ATOM 1207 C C . LEU A 1 149 ? 14.088 -2.013 -28.449 1.00 84.56 149 LEU A C 1
ATOM 1209 O O . LEU A 1 149 ? 13.301 -2.029 -27.506 1.00 84.56 149 LEU A O 1
ATOM 1213 N N . PHE A 1 150 ? 14.376 -0.881 -29.100 1.00 83.62 150 PHE A N 1
ATOM 1214 C CA . PHE A 1 150 ? 13.736 0.396 -28.762 1.00 83.62 150 PHE A CA 1
ATOM 1215 C C . PHE A 1 150 ? 12.214 0.354 -28.953 1.00 83.62 150 PHE A C 1
ATOM 1217 O O . PHE A 1 150 ? 11.482 0.840 -28.093 1.00 83.62 150 PHE A O 1
ATOM 1224 N N . LYS A 1 151 ? 11.728 -0.241 -30.050 1.00 85.81 151 LYS A N 1
ATOM 1225 C CA . LYS A 1 151 ? 10.286 -0.401 -30.299 1.00 85.81 151 LYS A CA 1
ATOM 1226 C C . LYS A 1 151 ? 9.620 -1.280 -29.240 1.00 85.81 151 LYS A C 1
ATOM 1228 O O . LYS A 1 151 ? 8.563 -0.913 -28.737 1.00 85.81 151 LYS A O 1
ATOM 1233 N N . LEU A 1 152 ? 10.253 -2.395 -28.873 1.00 86.38 152 LEU A N 1
ATOM 1234 C CA . LEU A 1 152 ? 9.770 -3.279 -27.811 1.00 86.38 152 LEU A CA 1
ATOM 1235 C C . LEU A 1 152 ? 9.701 -2.551 -26.465 1.00 86.38 152 LEU A C 1
ATOM 1237 O O . LEU A 1 152 ? 8.716 -2.692 -25.748 1.00 86.38 152 LEU A O 1
ATOM 1241 N N . LEU A 1 153 ? 10.699 -1.726 -26.141 1.00 85.12 153 LEU A N 1
ATOM 1242 C CA . LEU A 1 153 ? 10.717 -0.969 -24.890 1.00 85.12 153 LEU A CA 1
ATOM 1243 C C . LEU A 1 153 ? 9.574 0.057 -24.817 1.00 85.12 153 LEU A C 1
ATOM 1245 O O . LEU A 1 153 ? 8.911 0.163 -23.788 1.00 85.12 153 LEU A O 1
ATOM 1249 N N . ILE A 1 154 ? 9.308 0.766 -25.921 1.00 84.56 154 ILE A N 1
ATOM 1250 C CA . ILE A 1 154 ? 8.174 1.700 -26.038 1.00 84.56 154 ILE A CA 1
ATOM 1251 C C . ILE A 1 154 ? 6.842 0.950 -25.910 1.00 84.56 154 ILE A C 1
ATOM 1253 O O . ILE A 1 154 ? 5.943 1.394 -25.201 1.00 84.56 154 ILE A O 1
ATOM 1257 N N . TYR A 1 155 ? 6.717 -0.209 -26.559 1.00 87.19 155 TYR A N 1
ATOM 1258 C CA . TYR A 1 155 ? 5.517 -1.039 -26.465 1.00 87.19 155 TYR A CA 1
ATOM 1259 C C . TYR A 1 155 ? 5.243 -1.496 -25.025 1.00 87.19 155 TYR A C 1
ATOM 1261 O O . TYR A 1 155 ? 4.120 -1.363 -24.534 1.00 87.19 155 TYR A O 1
ATOM 1269 N N . VAL A 1 156 ? 6.271 -1.984 -24.325 1.00 86.56 156 VAL A N 1
ATOM 1270 C CA . VAL A 1 156 ? 6.167 -2.387 -22.914 1.00 86.56 156 VAL A CA 1
ATOM 1271 C C . VAL A 1 156 ? 5.777 -1.198 -22.037 1.00 86.56 156 VAL A C 1
ATOM 1273 O O . VAL A 1 156 ? 4.904 -1.344 -21.185 1.00 86.56 156 VAL A O 1
ATOM 1276 N N . GLN A 1 157 ? 6.373 -0.023 -22.263 1.00 85.38 157 GLN A N 1
ATOM 1277 C CA . GLN A 1 157 ? 6.027 1.200 -21.541 1.00 85.38 157 GLN A CA 1
ATOM 1278 C C . GLN A 1 157 ? 4.541 1.545 -21.696 1.00 85.38 157 GLN A C 1
ATOM 1280 O O . GLN A 1 157 ? 3.859 1.725 -20.690 1.00 85.38 157 GLN A O 1
ATOM 1285 N N . ASN A 1 158 ? 4.036 1.599 -22.929 1.00 86.62 158 ASN A N 1
ATOM 1286 C CA . ASN A 1 158 ? 2.637 1.938 -23.195 1.00 86.62 158 ASN A CA 1
ATOM 1287 C C . ASN A 1 158 ? 1.689 0.906 -22.571 1.00 86.62 158 ASN A C 1
ATOM 1289 O O . ASN A 1 158 ? 0.767 1.269 -21.851 1.00 86.62 158 ASN A O 1
ATOM 1293 N N . THR A 1 159 ? 1.996 -0.384 -22.732 1.00 89.44 159 THR A N 1
ATOM 1294 C CA . THR A 1 159 ? 1.200 -1.475 -22.148 1.00 89.44 159 THR A CA 1
ATOM 1295 C C . THR A 1 159 ? 1.137 -1.391 -20.620 1.00 89.44 159 THR A C 1
ATOM 1297 O O . THR A 1 159 ? 0.101 -1.674 -20.020 1.00 89.44 159 THR A O 1
ATOM 1300 N N . LEU A 1 160 ? 2.243 -1.025 -19.963 1.00 86.06 160 LEU A N 1
ATOM 1301 C CA . LEU A 1 160 ? 2.270 -0.832 -18.513 1.00 86.06 160 LEU A CA 1
ATOM 1302 C C . LEU A 1 160 ? 1.397 0.349 -18.090 1.00 86.06 160 LEU A C 1
ATOM 1304 O O . LEU A 1 160 ? 0.631 0.206 -17.143 1.00 86.06 160 LEU A O 1
ATOM 1308 N N . VAL A 1 161 ? 1.486 1.481 -18.791 1.00 86.44 161 VAL A N 1
ATOM 1309 C CA . VAL A 1 161 ? 0.650 2.661 -18.520 1.00 86.44 161 VAL A CA 1
ATOM 1310 C C . VAL A 1 161 ? -0.832 2.315 -18.655 1.00 86.44 161 VAL A C 1
ATOM 1312 O O . VAL A 1 161 ? -1.606 2.615 -17.750 1.00 86.44 161 VAL A O 1
ATOM 1315 N N . ASP A 1 162 ? -1.215 1.608 -19.716 1.00 89.25 162 ASP A N 1
ATOM 1316 C CA . ASP A 1 162 ? -2.605 1.207 -19.944 1.00 89.25 162 ASP A CA 1
ATOM 1317 C C . ASP A 1 162 ? -3.118 0.275 -18.843 1.00 89.25 162 ASP A C 1
ATOM 1319 O O . ASP A 1 162 ? -4.210 0.476 -18.312 1.00 89.25 162 ASP A O 1
ATOM 1323 N N . LYS A 1 163 ? -2.312 -0.714 -18.436 1.00 87.69 163 LYS A N 1
ATOM 1324 C CA . LYS A 1 163 ? -2.661 -1.615 -17.327 1.00 87.69 163 LYS A CA 1
ATOM 1325 C C . LYS A 1 163 ? -2.794 -0.878 -16.000 1.00 87.69 163 LYS A C 1
ATOM 1327 O O . LYS A 1 163 ? -3.708 -1.176 -15.236 1.00 87.69 163 LYS A O 1
ATOM 1332 N N . ILE A 1 164 ? -1.901 0.073 -15.726 1.00 84.81 164 ILE A N 1
ATOM 1333 C CA . ILE A 1 164 ? -1.961 0.908 -14.523 1.00 84.81 164 ILE A CA 1
ATOM 1334 C C . ILE A 1 164 ? -3.252 1.734 -14.530 1.00 84.81 164 ILE A C 1
ATOM 1336 O O . ILE A 1 164 ? -3.996 1.703 -13.552 1.00 84.81 164 ILE A O 1
ATOM 1340 N N . ASN A 1 165 ? -3.563 2.407 -15.640 1.00 86.00 165 ASN A N 1
ATOM 1341 C CA . ASN A 1 165 ? -4.781 3.206 -15.781 1.00 86.00 165 ASN A CA 1
ATOM 1342 C C . ASN A 1 165 ? -6.043 2.353 -15.613 1.00 86.00 165 ASN A C 1
ATOM 1344 O O . ASN A 1 165 ? -6.938 2.729 -14.862 1.00 86.00 165 ASN A O 1
ATOM 1348 N N . ALA A 1 166 ? -6.100 1.183 -16.253 1.00 87.69 166 ALA A N 1
ATOM 1349 C CA . ALA A 1 166 ? -7.219 0.256 -16.109 1.00 87.69 166 ALA A CA 1
ATOM 1350 C C . ALA A 1 166 ? -7.417 -0.175 -14.647 1.00 87.69 166 ALA A C 1
ATOM 1352 O O . ALA A 1 166 ? -8.543 -0.180 -14.152 1.00 87.69 166 ALA A O 1
ATOM 1353 N N . HIS A 1 167 ? -6.327 -0.475 -13.938 1.00 83.81 167 HIS A N 1
ATOM 1354 C CA . HIS A 1 167 ? -6.392 -0.863 -12.534 1.00 83.81 167 HIS A CA 1
ATOM 1355 C C . HIS A 1 167 ? -6.870 0.287 -11.635 1.00 83.81 167 HIS A C 1
ATOM 1357 O O . HIS A 1 167 ? -7.666 0.056 -10.727 1.00 83.81 167 HIS A O 1
ATOM 1363 N N . PHE A 1 168 ? -6.438 1.527 -11.889 1.00 80.00 168 PHE A N 1
ATOM 1364 C CA . PHE A 1 168 ? -6.936 2.693 -11.154 1.00 80.00 168 PHE A CA 1
ATOM 1365 C C . PHE A 1 168 ? -8.409 2.981 -11.447 1.00 80.00 168 PHE A C 1
ATOM 1367 O O . PHE A 1 168 ? -9.154 3.289 -10.523 1.00 80.00 168 PHE A O 1
ATOM 1374 N N . HIS A 1 169 ? -8.860 2.819 -12.692 1.00 81.75 169 HIS A N 1
ATOM 1375 C CA . HIS A 1 169 ? -10.277 2.956 -13.030 1.00 81.75 169 HIS A CA 1
ATOM 1376 C C . HIS A 1 169 ? -11.156 1.919 -12.321 1.00 81.75 169 HIS A C 1
ATOM 1378 O O . HIS A 1 169 ? -12.251 2.259 -11.889 1.00 81.75 169 HIS A O 1
ATOM 1384 N N . GLN A 1 170 ? -10.668 0.688 -12.142 1.00 80.19 170 GLN A N 1
ATOM 1385 C CA . GLN A 1 170 ? -11.370 -0.349 -11.377 1.00 80.19 170 GLN A CA 1
ATOM 1386 C C . GLN A 1 170 ? -11.451 -0.055 -9.874 1.00 80.19 170 GLN A C 1
ATOM 1388 O O . GLN A 1 170 ? -12.372 -0.527 -9.230 1.00 80.19 170 GLN A O 1
ATOM 1393 N N . LEU A 1 171 ? -10.501 0.699 -9.315 1.00 73.25 171 LEU A N 1
ATOM 1394 C CA . LEU A 1 171 ? -10.486 1.064 -7.892 1.00 73.25 171 LEU A CA 1
ATOM 1395 C C . LEU A 1 171 ? -11.382 2.271 -7.563 1.00 73.25 171 LEU A C 1
ATOM 1397 O O . LEU A 1 171 ? -11.615 2.551 -6.391 1.00 73.25 171 LEU A O 1
ATOM 1401 N N . ILE A 1 172 ? -11.822 3.019 -8.581 1.00 64.56 172 ILE A N 1
ATOM 1402 C CA . ILE A 1 172 ? -12.687 4.204 -8.442 1.00 64.56 172 ILE A CA 1
ATOM 1403 C C . ILE A 1 172 ? -14.185 3.826 -8.524 1.00 64.56 172 ILE A C 1
ATOM 1405 O O . ILE A 1 172 ? -15.036 4.647 -8.182 1.00 64.56 172 ILE A O 1
ATOM 1409 N N . LEU A 1 173 ? -14.505 2.594 -8.941 1.00 45.06 173 LEU A N 1
ATOM 1410 C CA . LEU A 1 173 ? -15.853 2.005 -8.970 1.00 45.06 173 LEU A CA 1
ATOM 1411 C C . LEU A 1 173 ? -16.084 1.101 -7.753 1.00 45.06 173 LEU A C 1
ATOM 1413 O O . LEU A 1 173 ? -17.232 1.100 -7.258 1.00 45.06 173 LEU A O 1
#